Protein AF-A0A0C2FW07-F1 (afdb_monomer)

Secondary structure (DSSP, 8-state):
-----------------PPPPPHHHHTTS-GGG--HHHHHHHHTTS-HHHHHHHHHTTS--

Foldseek 3Di:
DDDPDDPPDDPDDDDDDDPADDVVVCVVDPPVPDDPVNVVSVVVVDDPVRVVVVVVVPDDD

Structure (mmCIF, N/CA/C/O backbone):
data_AF-A0A0C2FW07-F1
#
_entry.id   AF-A0A0C2FW07-F1
#
loop_
_atom_site.group_PDB
_atom_site.id
_atom_site.type_symbol
_atom_site.label_atom_id
_atom_site.label_alt_id
_atom_site.label_comp_id
_atom_site.label_asym_id
_atom_site.label_entity_id
_atom_site.label_seq_id
_atom_site.pdbx_PDB_ins_code
_atom_site.Cartn_x
_atom_site.Cartn_y
_atom_site.Cartn_z
_atom_site.occupancy
_atom_site.B_iso_or_equiv
_atom_site.auth_seq_id
_atom_site.auth_comp_id
_atom_site.auth_asym_id
_atom_site.auth_atom_id
_atom_site.pdbx_PDB_model_num
ATOM 1 N N . TYR A 1 1 ? 4.116 -18.454 25.028 1.00 56.22 1 TYR A N 1
ATOM 2 C CA . TYR A 1 1 ? 3.785 -18.355 23.596 1.00 56.22 1 TYR A CA 1
ATOM 3 C C . TYR A 1 1 ? 3.397 -16.930 23.229 1.00 56.22 1 TYR A C 1
ATOM 5 O O . TYR A 1 1 ? 2.324 -16.728 22.701 1.00 56.22 1 TYR A O 1
ATOM 13 N N . TYR A 1 2 ? 4.269 -15.959 23.502 1.00 62.25 2 TYR A N 1
ATOM 14 C CA . TYR A 1 2 ? 4.290 -14.653 22.841 1.00 62.25 2 TYR A CA 1
ATOM 15 C C . TYR A 1 2 ? 5.719 -14.142 22.998 1.00 62.25 2 TYR A C 1
ATOM 17 O O . TYR A 1 2 ? 6.182 -13.948 24.122 1.00 62.25 2 TYR A O 1
ATOM 25 N N . SER A 1 3 ? 6.421 -14.026 21.879 1.00 48.72 3 SER A N 1
ATOM 26 C CA . SER A 1 3 ? 7.723 -13.373 21.792 1.00 48.72 3 SER A CA 1
ATOM 27 C C . SER A 1 3 ? 7.554 -12.254 20.771 1.00 48.72 3 SER A C 1
ATOM 29 O O . SER A 1 3 ? 7.681 -12.491 19.573 1.00 48.72 3 SER A O 1
ATOM 31 N N . GLU A 1 4 ? 7.186 -11.059 21.222 1.00 67.12 4 GLU A N 1
ATOM 32 C CA . GLU A 1 4 ? 7.124 -9.872 20.368 1.00 67.12 4 GLU A CA 1
ATOM 33 C C . GLU A 1 4 ? 8.524 -9.288 20.200 1.00 67.12 4 GLU A C 1
ATOM 35 O O . GLU A 1 4 ? 8.825 -8.290 20.831 1.00 67.12 4 GLU A O 1
ATOM 40 N N . GLU A 1 5 ? 9.399 -9.874 19.379 1.00 66.69 5 GLU A N 1
ATOM 41 C CA . GLU A 1 5 ? 10.612 -9.155 18.955 1.00 66.69 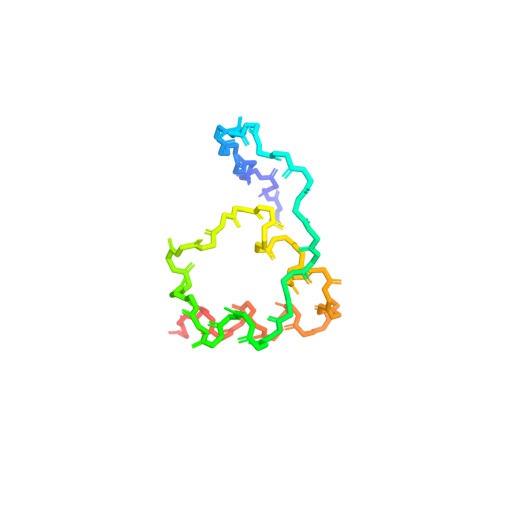5 GLU A CA 1
ATOM 42 C C . GLU A 1 5 ? 11.031 -9.530 17.536 1.00 66.69 5 GLU A C 1
ATOM 44 O O . GLU A 1 5 ? 11.813 -10.456 17.335 1.00 66.69 5 GLU A O 1
ATOM 49 N N . LYS A 1 6 ? 10.562 -8.749 16.556 1.00 62.94 6 LYS A N 1
ATOM 50 C CA . LYS A 1 6 ? 11.348 -8.376 15.371 1.00 62.94 6 LYS A CA 1
ATOM 51 C C . LYS A 1 6 ? 10.988 -6.954 14.951 1.00 62.94 6 LYS A C 1
ATOM 53 O O . LYS A 1 6 ? 10.216 -6.735 14.025 1.00 62.94 6 LYS A O 1
ATOM 58 N N . THR A 1 7 ? 11.582 -5.975 15.626 1.00 55.56 7 THR A N 1
ATOM 59 C CA . THR A 1 7 ? 11.662 -4.610 15.100 1.00 55.56 7 THR A CA 1
ATOM 60 C C . THR A 1 7 ? 12.525 -4.656 13.842 1.00 55.56 7 THR A C 1
ATOM 62 O O . THR A 1 7 ? 13.752 -4.740 13.927 1.00 55.56 7 THR A O 1
ATOM 65 N N . PHE A 1 8 ? 11.896 -4.650 12.666 1.00 51.47 8 PHE A N 1
ATOM 66 C CA . PHE A 1 8 ? 12.602 -4.517 11.396 1.00 51.47 8 PHE A CA 1
ATOM 67 C C . PHE A 1 8 ? 13.081 -3.067 11.268 1.00 51.47 8 PHE A C 1
ATOM 69 O O . PHE A 1 8 ? 12.401 -2.201 10.730 1.00 51.47 8 PHE A O 1
ATOM 76 N N . SER A 1 9 ? 14.239 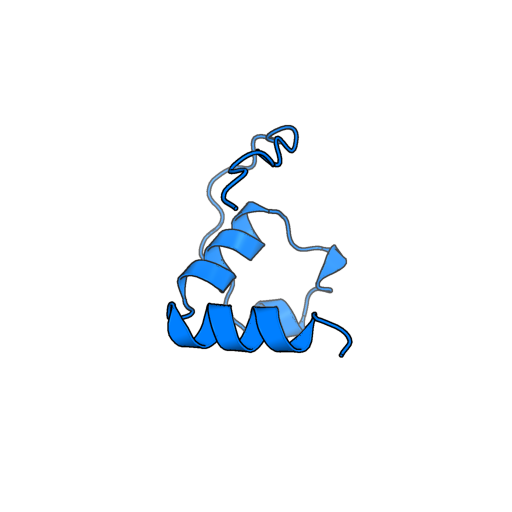-2.771 11.857 1.00 44.50 9 SER A N 1
ATOM 77 C CA . SER A 1 9 ? 14.882 -1.466 11.717 1.00 44.50 9 SER A CA 1
ATOM 78 C C . SER A 1 9 ? 15.651 -1.445 10.397 1.00 44.50 9 SER A C 1
ATOM 80 O O . SER A 1 9 ? 16.840 -1.766 10.348 1.00 44.50 9 SER A O 1
ATOM 82 N N . ALA A 1 10 ? 14.951 -1.125 9.307 1.00 51.69 10 ALA A N 1
ATOM 83 C CA . ALA A 1 10 ? 15.596 -0.739 8.059 1.00 51.69 10 ALA A CA 1
ATOM 84 C C . ALA A 1 10 ? 16.142 0.695 8.210 1.00 51.69 10 ALA A C 1
ATOM 86 O O . ALA A 1 10 ? 15.486 1.548 8.816 1.00 51.69 10 ALA A O 1
ATOM 87 N N . PRO A 1 11 ? 17.359 0.994 7.722 1.00 42.50 11 PRO A N 1
ATOM 88 C CA . PRO A 1 11 ? 17.917 2.333 7.825 1.00 42.50 11 PRO A CA 1
ATOM 89 C C . PRO A 1 11 ? 17.060 3.303 7.006 1.00 42.50 11 PRO A C 1
ATOM 91 O O . PRO A 1 11 ? 17.085 3.273 5.781 1.00 42.50 11 PRO A O 1
ATOM 94 N N . PHE A 1 12 ? 16.326 4.175 7.702 1.00 47.72 12 PHE A N 1
ATOM 95 C CA . PHE A 1 12 ? 15.502 5.230 7.116 1.00 47.72 12 PHE A CA 1
ATOM 96 C C . PHE A 1 12 ? 16.327 6.101 6.159 1.00 47.72 12 PHE A C 1
ATOM 98 O O . PHE A 1 12 ? 17.056 7.010 6.576 1.00 47.72 12 PHE A O 1
ATOM 105 N N . ALA A 1 13 ? 16.194 5.847 4.859 1.00 51.09 13 ALA A N 1
ATOM 106 C CA . ALA A 1 13 ? 16.608 6.789 3.839 1.00 51.09 13 ALA A CA 1
ATOM 107 C C . ALA A 1 13 ? 15.577 7.921 3.826 1.00 51.09 13 ALA A C 1
ATOM 109 O O . ALA A 1 13 ? 14.395 7.713 3.579 1.00 51.09 13 ALA A O 1
ATOM 110 N N . LYS A 1 14 ? 16.019 9.140 4.144 1.00 55.25 14 LYS A N 1
ATOM 111 C CA . LYS A 1 14 ? 15.172 10.335 4.102 1.00 55.25 14 LYS A CA 1
ATOM 112 C C . LYS A 1 14 ? 14.738 10.577 2.655 1.00 55.25 14 LYS A C 1
ATOM 114 O O . LYS A 1 14 ? 15.523 11.133 1.889 1.00 55.25 14 LYS A O 1
ATOM 119 N N . VAL A 1 15 ? 13.511 10.212 2.292 1.00 47.06 15 VAL A N 1
ATOM 120 C CA . VAL A 1 15 ? 12.945 10.553 0.982 1.00 47.06 15 VAL A CA 1
ATOM 121 C C . VAL A 1 15 ? 11.721 11.437 1.189 1.00 47.06 15 VAL A C 1
ATOM 123 O O . VAL A 1 15 ? 10.823 11.150 1.975 1.00 47.06 15 VAL A O 1
ATOM 126 N N . GLY A 1 16 ? 11.769 12.613 0.564 1.00 51.09 16 GLY A N 1
ATOM 127 C CA . GLY A 1 16 ? 10.759 13.652 0.703 1.00 51.09 16 GLY A CA 1
ATOM 128 C C . GLY A 1 16 ? 9.384 13.187 0.231 1.00 51.09 16 GLY A C 1
ATOM 129 O O . GLY A 1 16 ? 9.281 12.440 -0.732 1.00 51.09 16 GLY A O 1
ATOM 130 N N . ARG A 1 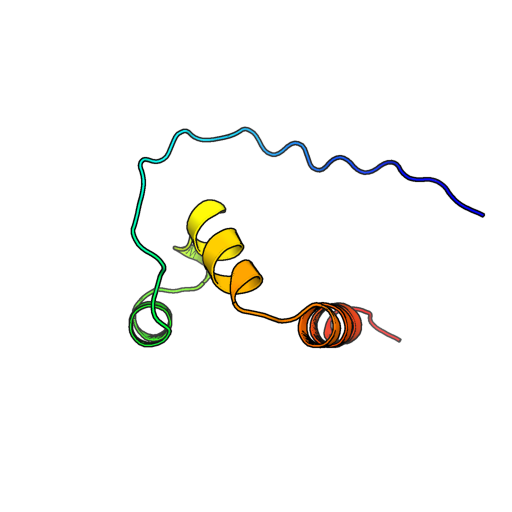17 ? 8.348 13.689 0.919 1.00 47.84 17 ARG A N 1
ATOM 131 C CA . ARG A 1 17 ? 6.910 13.537 0.628 1.00 47.84 17 ARG A CA 1
ATOM 132 C C . ARG A 1 17 ? 6.623 13.368 -0.867 1.00 47.84 17 ARG A C 1
ATOM 134 O O . ARG A 1 17 ? 6.491 14.359 -1.586 1.00 47.84 17 ARG A O 1
ATOM 141 N N . ASN A 1 18 ? 6.459 12.123 -1.294 1.00 52.12 18 ASN A N 1
ATOM 142 C CA . ASN A 1 18 ? 5.864 11.789 -2.575 1.00 52.12 18 ASN A CA 1
ATOM 143 C C . ASN A 1 18 ? 4.361 11.533 -2.353 1.00 52.12 18 ASN A C 1
ATOM 145 O O . ASN A 1 18 ? 3.984 10.955 -1.334 1.00 52.12 18 ASN A O 1
ATOM 149 N N . PRO A 1 19 ? 3.473 12.023 -3.233 1.00 56.06 19 PRO A N 1
ATOM 150 C CA . PRO A 1 19 ? 2.037 11.777 -3.114 1.00 56.06 19 PRO A CA 1
ATOM 151 C C . PRO A 1 19 ? 1.717 10.281 -3.299 1.00 56.06 19 PRO A C 1
ATOM 153 O O . PRO A 1 19 ? 2.455 9.609 -4.022 1.00 56.06 19 PRO A O 1
ATOM 156 N N . PRO A 1 20 ? 0.606 9.775 -2.720 1.00 57.16 20 PRO A N 1
ATOM 157 C CA . PRO A 1 20 ? 0.254 8.356 -2.757 1.00 57.16 20 PRO A CA 1
ATOM 158 C C . PRO A 1 20 ? 0.256 7.819 -4.191 1.00 57.16 20 PRO A C 1
ATOM 160 O O . PRO A 1 20 ? -0.339 8.406 -5.106 1.00 57.16 20 PRO A O 1
ATOM 163 N N . ILE A 1 21 ? 0.969 6.713 -4.399 1.00 61.34 21 ILE A N 1
ATOM 164 C CA . ILE A 1 21 ? 1.104 6.091 -5.711 1.00 61.34 21 ILE A CA 1
ATOM 165 C C . ILE A 1 21 ? -0.226 5.449 -6.106 1.00 61.34 21 ILE A C 1
ATOM 167 O O . ILE A 1 21 ? -0.722 4.527 -5.471 1.00 61.34 21 ILE A O 1
ATOM 171 N N . SER A 1 22 ? -0.819 5.939 -7.193 1.00 61.06 22 SER A N 1
ATOM 172 C CA . SER A 1 22 ? -2.013 5.336 -7.791 1.00 61.06 22 SER A CA 1
ATOM 173 C C . SER A 1 22 ? -1.660 4.023 -8.500 1.00 61.0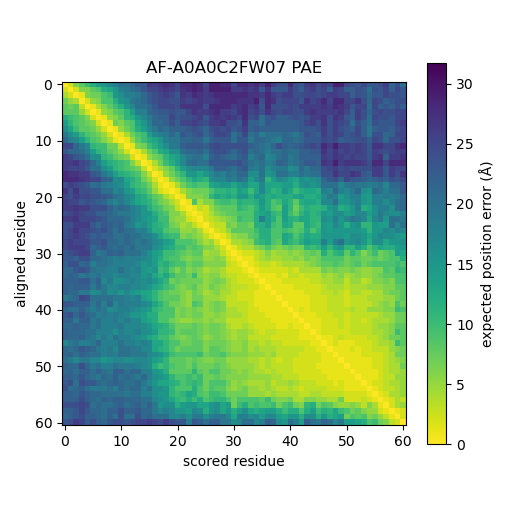6 22 SER A C 1
ATO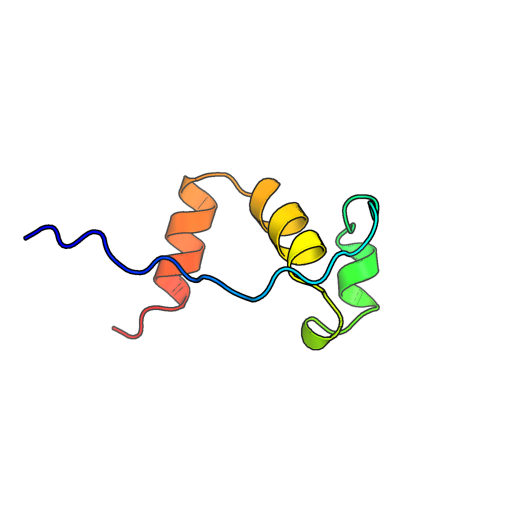M 175 O O . SER A 1 22 ? -0.604 3.941 -9.127 1.00 61.06 22 SER A O 1
ATOM 177 N N . GLN A 1 23 ? -2.574 3.045 -8.524 1.00 61.28 23 GLN A N 1
ATOM 178 C CA . GLN A 1 23 ? -2.414 1.772 -9.259 1.00 61.28 23 GLN A CA 1
ATOM 179 C C . GLN A 1 23 ? -1.930 1.945 -10.713 1.00 61.28 23 GLN A C 1
ATOM 181 O O . GLN A 1 23 ? -1.121 1.165 -11.206 1.00 61.28 23 GLN A O 1
ATOM 186 N N . ALA A 1 24 ? -2.347 3.015 -11.396 1.00 57.03 24 ALA A N 1
ATOM 187 C CA . ALA A 1 24 ? -1.887 3.324 -12.752 1.00 57.03 24 ALA A CA 1
ATOM 188 C C . ALA A 1 24 ? -0.366 3.571 -12.849 1.00 57.03 24 ALA A C 1
ATOM 190 O O . ALA A 1 24 ? 0.248 3.256 -13.864 1.00 57.03 24 ALA A O 1
ATOM 191 N N . LYS A 1 25 ? 0.251 4.119 -11.794 1.00 60.62 25 LYS A N 1
ATOM 192 C CA . LYS A 1 25 ? 1.702 4.327 -11.708 1.00 60.62 25 LYS A CA 1
ATOM 193 C C . LYS A 1 25 ? 2.446 3.051 -11.302 1.00 60.62 25 LYS A C 1
ATOM 195 O O . LYS A 1 25 ? 3.590 2.898 -11.719 1.00 60.62 25 LYS A O 1
ATOM 200 N N . LEU A 1 26 ? 1.796 2.132 -10.576 1.00 63.31 26 LEU A N 1
ATOM 201 C CA . LEU A 1 26 ? 2.325 0.786 -10.302 1.00 63.31 26 LEU A CA 1
ATOM 202 C C . LEU A 1 26 ? 2.434 -0.050 -11.576 1.00 63.31 26 LEU A C 1
ATOM 204 O O . LEU A 1 26 ? 3.388 -0.786 -11.744 1.00 63.31 26 LEU A O 1
ATOM 208 N N . ASN A 1 27 ? 1.503 0.103 -12.519 1.00 61.81 27 ASN A N 1
ATOM 209 C CA . ASN A 1 27 ? 1.587 -0.612 -13.798 1.00 61.81 27 ASN A CA 1
ATOM 210 C C . ASN A 1 27 ? 2.729 -0.109 -14.704 1.00 61.81 27 ASN A C 1
ATOM 212 O O . ASN A 1 27 ? 3.119 -0.804 -15.639 1.00 61.81 27 ASN A O 1
ATOM 216 N N . ALA A 1 28 ? 3.254 1.096 -14.453 1.00 64.31 28 ALA A N 1
ATOM 217 C CA . ALA A 1 28 ? 4.313 1.716 -15.253 1.00 64.31 28 ALA A CA 1
ATOM 218 C C . ALA A 1 28 ? 5.716 1.596 -14.628 1.00 64.31 28 ALA A C 1
ATOM 220 O O . ALA A 1 28 ? 6.711 1.765 -15.332 1.00 64.31 28 ALA A O 1
ATOM 221 N N . LYS A 1 29 ? 5.803 1.329 -13.320 1.00 66.25 29 LYS A N 1
ATOM 222 C CA . LYS A 1 29 ? 7.050 1.156 -12.564 1.00 66.25 29 LYS A CA 1
ATOM 223 C C . LYS A 1 29 ? 7.123 -0.269 -12.031 1.00 66.25 29 LYS A C 1
ATOM 225 O O . LYS A 1 29 ? 6.125 -0.791 -11.556 1.00 66.25 29 LYS A O 1
ATOM 230 N N . GLY A 1 30 ? 8.289 -0.908 -12.083 1.00 69.56 30 GLY A N 1
ATOM 231 C CA . GLY A 1 30 ? 8.426 -2.221 -11.459 1.00 69.56 30 GLY A CA 1
ATOM 232 C C . GLY A 1 30 ? 8.259 -2.106 -9.944 1.00 69.56 30 GLY A C 1
ATOM 233 O O . GLY A 1 30 ? 8.648 -1.095 -9.366 1.00 69.56 30 GLY A O 1
ATOM 234 N N . LEU A 1 31 ? 7.747 -3.152 -9.286 1.00 75.12 31 LEU A N 1
ATOM 235 C CA . LEU A 1 31 ? 7.634 -3.195 -7.817 1.00 75.12 31 LEU A CA 1
ATOM 236 C C . LEU A 1 31 ? 8.983 -2.904 -7.126 1.00 75.12 31 LEU A C 1
ATOM 238 O O . LEU A 1 31 ? 9.033 -2.287 -6.074 1.00 75.12 31 LEU A O 1
ATOM 242 N N . LYS A 1 32 ? 10.085 -3.296 -7.779 1.00 81.00 32 LYS A N 1
ATOM 243 C CA . LYS A 1 32 ? 11.476 -3.042 -7.368 1.00 81.00 32 LYS A CA 1
ATOM 244 C C . LYS A 1 32 ? 11.891 -1.562 -7.350 1.00 81.00 32 LYS A C 1
ATOM 246 O O . LYS A 1 32 ? 12.943 -1.247 -6.809 1.00 81.00 32 LYS A O 1
ATOM 251 N N . ASP A 1 33 ? 11.137 -0.697 -8.027 1.00 83.12 33 ASP A N 1
ATOM 252 C CA . ASP A 1 33 ? 11.411 0.738 -8.144 1.00 83.12 33 ASP A CA 1
ATOM 253 C C . ASP A 1 33 ? 10.577 1.553 -7.133 1.00 83.12 33 ASP A C 1
ATOM 255 O O . ASP A 1 33 ? 10.612 2.787 -7.172 1.00 83.12 33 ASP A O 1
ATOM 259 N N . LEU A 1 34 ? 9.793 0.874 -6.284 1.00 85.12 34 LEU A N 1
ATOM 260 C CA . LEU A 1 34 ? 9.045 1.458 -5.172 1.00 85.12 34 LEU A CA 1
ATOM 261 C C . LEU A 1 34 ? 9.938 1.506 -3.933 1.00 85.12 34 LEU A C 1
ATOM 263 O O . LEU A 1 34 ? 10.663 0.550 -3.655 1.00 85.12 34 LEU A O 1
ATOM 267 N N . ASP A 1 35 ? 9.885 2.621 -3.211 1.00 85.69 35 ASP A N 1
ATOM 268 C CA . ASP A 1 35 ? 10.537 2.751 -1.911 1.00 85.69 35 ASP A CA 1
ATOM 269 C C . ASP A 1 35 ? 9.590 2.366 -0.760 1.00 85.69 35 ASP A C 1
ATOM 271 O O . ASP A 1 35 ? 8.394 2.138 -0.960 1.00 85.69 35 ASP A O 1
ATOM 275 N N . ASP A 1 36 ? 10.128 2.277 0.458 1.00 83.69 36 ASP A N 1
ATOM 276 C CA . ASP A 1 36 ? 9.359 1.876 1.644 1.00 83.69 36 ASP A CA 1
ATOM 277 C C . ASP A 1 36 ? 8.160 2.809 1.901 1.00 83.69 36 ASP A C 1
ATOM 279 O O . ASP A 1 36 ? 7.100 2.357 2.322 1.00 83.69 36 ASP A O 1
ATOM 283 N N . HIS A 1 37 ? 8.281 4.103 1.584 1.00 85.00 37 HIS A N 1
ATOM 284 C CA . HIS A 1 37 ? 7.190 5.065 1.761 1.00 85.00 37 HIS A CA 1
ATOM 285 C C . HIS A 1 37 ? 6.057 4.858 0.757 1.00 85.00 37 HIS A C 1
ATOM 287 O O . HIS A 1 37 ? 4.881 5.011 1.100 1.00 85.00 37 HIS A O 1
ATOM 293 N N . ASP A 1 38 ? 6.404 4.522 -0.482 1.00 84.44 38 ASP A N 1
ATOM 294 C CA . ASP A 1 38 ? 5.438 4.157 -1.505 1.00 84.44 38 ASP A CA 1
ATOM 295 C C . ASP A 1 38 ? 4.697 2.872 -1.107 1.00 84.44 38 ASP A C 1
ATOM 297 O O . ASP A 1 38 ? 3.472 2.809 -1.228 1.00 84.44 38 ASP A O 1
ATOM 301 N N . ILE A 1 39 ? 5.415 1.875 -0.581 1.00 86.19 39 ILE A N 1
ATOM 302 C CA . ILE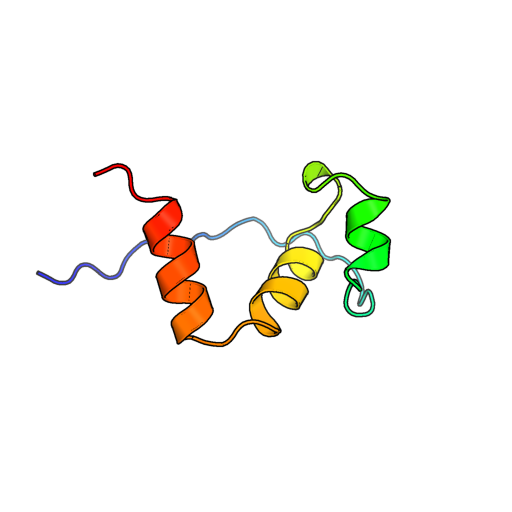 A 1 39 ? 4.842 0.612 -0.098 1.00 86.19 39 ILE A CA 1
ATOM 303 C C . ILE A 1 39 ? 3.909 0.858 1.094 1.00 86.19 39 ILE A C 1
ATOM 305 O O . ILE A 1 39 ? 2.766 0.404 1.060 1.00 86.19 39 ILE A O 1
ATOM 309 N N . ASP A 1 40 ? 4.331 1.640 2.090 1.00 85.06 40 ASP A N 1
ATOM 310 C CA . ASP A 1 40 ? 3.501 2.022 3.242 1.00 85.06 40 ASP A CA 1
ATOM 311 C C . ASP A 1 40 ? 2.196 2.693 2.795 1.00 85.06 40 ASP A C 1
ATOM 313 O O . ASP A 1 40 ? 1.112 2.398 3.303 1.00 85.06 40 ASP A O 1
ATOM 317 N N . GLY A 1 41 ? 2.279 3.582 1.801 1.00 85.56 41 GLY A N 1
ATOM 318 C CA . GLY A 1 41 ? 1.111 4.242 1.232 1.00 85.56 41 GLY A CA 1
ATOM 319 C C . GLY A 1 41 ? 0.151 3.266 0.550 1.00 85.56 41 GLY A C 1
ATOM 320 O O . GLY A 1 41 ? -1.063 3.439 0.649 1.00 85.56 41 GLY A O 1
ATOM 321 N N . LEU A 1 42 ? 0.661 2.227 -0.109 1.00 85.31 42 LEU A N 1
ATOM 322 C CA . LEU A 1 42 ? -0.169 1.191 -0.726 1.00 85.31 42 LEU A CA 1
ATOM 323 C C . LEU A 1 42 ? -0.836 0.304 0.324 1.00 85.31 42 LEU A C 1
ATOM 325 O O . LEU A 1 42 ? -2.049 0.111 0.252 1.00 85.31 42 LEU A O 1
ATOM 329 N N . LEU A 1 43 ? -0.068 -0.163 1.311 1.00 86.12 43 LEU A N 1
ATOM 330 C CA . LEU A 1 43 ? -0.568 -0.987 2.412 1.00 86.12 43 LEU A CA 1
ATOM 331 C C . LEU A 1 43 ? -1.600 -0.230 3.260 1.00 86.12 43 LEU A C 1
ATOM 333 O O . LEU A 1 43 ? -2.572 -0.826 3.705 1.00 86.12 43 LEU A O 1
ATOM 337 N N . SER A 1 44 ? -1.460 1.093 3.409 1.00 86.06 44 SER A N 1
ATOM 338 C CA . SER A 1 44 ? -2.422 1.933 4.141 1.00 86.06 44 SER A CA 1
ATOM 339 C C . SER A 1 44 ? -3.811 2.040 3.499 1.00 86.06 44 SER A C 1
ATOM 341 O O . SER A 1 44 ? -4.756 2.455 4.168 1.00 86.06 44 SER A O 1
ATOM 343 N N . ASN A 1 45 ? -3.946 1.690 2.213 1.00 87.06 45 ASN A N 1
ATOM 344 C 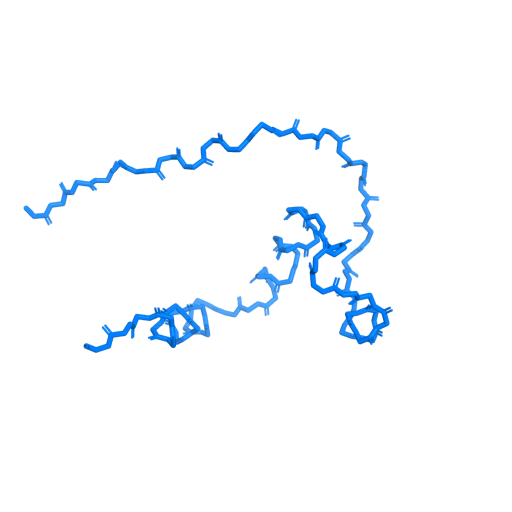CA . ASN A 1 45 ? -5.245 1.657 1.535 1.00 87.06 45 ASN A CA 1
ATOM 345 C C . ASN A 1 45 ? -5.978 0.323 1.716 1.00 87.06 45 ASN A C 1
ATOM 3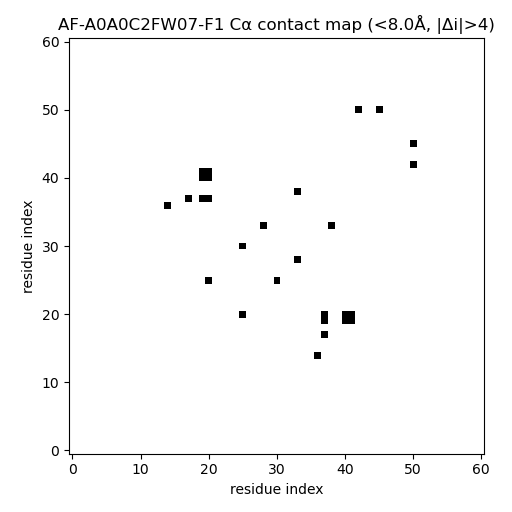47 O O . ASN A 1 45 ? -7.148 0.240 1.349 1.00 87.06 45 ASN A O 1
ATOM 351 N N . LEU A 1 46 ? -5.296 -0.700 2.232 1.00 85.56 46 LEU A N 1
ATOM 352 C CA . LEU A 1 46 ? -5.889 -1.992 2.540 1.00 85.56 46 LEU A CA 1
ATOM 353 C C . LEU A 1 46 ? -6.469 -1.961 3.952 1.00 85.56 46 LEU A C 1
ATOM 355 O O . LEU A 1 46 ? -5.922 -1.341 4.868 1.00 85.56 46 LEU A O 1
ATOM 359 N N . SER A 1 47 ? -7.606 -2.622 4.120 1.00 89.19 47 SER A N 1
ATOM 360 C CA . SER A 1 47 ? -8.164 -2.895 5.439 1.00 89.19 47 SER A CA 1
ATOM 361 C C . SER A 1 47 ? -7.353 -3.971 6.171 1.00 89.19 47 SER A C 1
ATOM 363 O O . SER A 1 47 ? -6.538 -4.675 5.580 1.00 89.19 47 SER A O 1
ATOM 365 N N . ILE A 1 48 ? -7.570 -4.089 7.483 1.00 87.88 48 ILE A N 1
ATOM 366 C CA . ILE A 1 48 ? -6.861 -5.066 8.325 1.00 87.88 48 ILE A CA 1
ATOM 367 C C . ILE A 1 48 ? -7.133 -6.498 7.844 1.00 87.88 48 ILE A C 1
ATOM 369 O O . ILE A 1 48 ? -6.189 -7.264 7.701 1.00 87.88 48 ILE A O 1
ATOM 373 N N . ASP A 1 49 ? -8.386 -6.820 7.517 1.00 89.31 49 ASP A N 1
ATOM 374 C CA . ASP A 1 49 ? -8.774 -8.148 7.025 1.00 89.31 49 ASP A CA 1
ATOM 375 C C . ASP A 1 49 ? -8.054 -8.484 5.702 1.00 89.31 49 ASP A C 1
ATOM 377 O O . ASP A 1 49 ? -7.507 -9.570 5.537 1.00 89.31 49 ASP A O 1
ATOM 381 N N . GLU A 1 50 ? -7.958 -7.514 4.785 1.00 87.56 50 GLU A N 1
ATOM 382 C CA . GLU A 1 50 ? -7.236 -7.682 3.513 1.00 87.56 50 GLU A CA 1
ATOM 383 C C . GLU A 1 50 ? -5.721 -7.855 3.710 1.00 87.56 50 GLU A C 1
ATOM 385 O O . GLU A 1 50 ? -5.071 -8.537 2.919 1.00 87.56 50 GLU A O 1
ATOM 390 N N . LEU A 1 51 ? -5.144 -7.242 4.749 1.00 89.25 51 LEU A N 1
ATOM 391 C CA . LEU A 1 51 ? -3.734 -7.425 5.104 1.00 89.25 51 LEU A CA 1
ATOM 392 C C . LEU A 1 51 ? -3.467 -8.814 5.697 1.00 89.25 51 LEU A C 1
ATOM 394 O O . LEU A 1 51 ? -2.410 -9.383 5.432 1.00 89.25 51 LEU A O 1
ATOM 398 N N . GLU A 1 52 ? -4.398 -9.359 6.481 1.00 88.62 52 GLU A N 1
ATOM 399 C CA . GLU A 1 52 ? -4.297 -10.718 7.025 1.00 88.62 52 GLU A CA 1
ATOM 400 C C . GLU A 1 52 ? -4.397 -11.770 5.917 1.00 88.62 52 GLU A C 1
ATOM 402 O O . GLU A 1 52 ? -3.545 -12.656 5.846 1.00 88.62 52 GLU A O 1
ATOM 407 N N . ASP A 1 53 ? -5.367 -11.631 5.010 1.00 89.44 53 ASP A N 1
ATOM 408 C CA . ASP A 1 53 ? -5.505 -12.498 3.835 1.00 89.44 53 ASP A CA 1
ATOM 409 C C . ASP A 1 53 ? -4.249 -12.447 2.955 1.00 89.44 53 ASP A C 1
ATOM 411 O O . ASP A 1 53 ? -3.710 -13.485 2.570 1.00 89.44 53 ASP A O 1
ATOM 415 N N . LEU A 1 54 ? -3.723 -11.242 2.703 1.00 87.38 54 LEU A N 1
ATOM 416 C CA . LEU A 1 54 ? -2.481 -11.072 1.955 1.00 87.38 54 LEU A CA 1
ATOM 417 C C . LEU A 1 54 ? -1.297 -11.747 2.655 1.00 87.38 54 LEU A C 1
ATOM 419 O O . LEU A 1 54 ? -0.473 -12.356 1.984 1.00 87.38 54 LEU A O 1
ATOM 423 N N . ASN A 1 55 ? -1.183 -11.638 3.980 1.00 85.00 55 ASN A N 1
ATOM 424 C CA . ASN A 1 55 ? -0.098 -12.281 4.719 1.00 85.00 55 ASN A CA 1
ATOM 425 C C . ASN A 1 55 ? -0.212 -13.814 4.679 1.00 85.00 55 ASN A C 1
ATOM 427 O O . ASN A 1 55 ? 0.810 -14.489 4.567 1.00 85.00 55 ASN A O 1
ATOM 431 N N . ASN A 1 56 ? -1.435 -14.351 4.704 1.00 85.06 56 ASN A N 1
ATOM 432 C CA . ASN A 1 56 ? -1.690 -15.788 4.595 1.00 85.06 56 ASN A CA 1
ATOM 433 C C . ASN A 1 56 ? -1.299 -16.357 3.218 1.00 85.06 56 ASN A C 1
ATOM 435 O O . ASN A 1 56 ? -0.816 -17.481 3.155 1.00 85.06 56 ASN A O 1
ATOM 439 N N . ASP A 1 57 ? -1.416 -15.585 2.130 1.00 85.12 57 ASP A N 1
ATOM 440 C CA . ASP A 1 57 ? -0.964 -16.005 0.787 1.00 85.12 57 ASP A CA 1
ATOM 441 C C . ASP A 1 57 ? 0.563 -16.228 0.694 1.00 85.12 57 ASP A C 1
ATOM 443 O O . ASP A 1 57 ? 1.046 -16.904 -0.222 1.00 85.12 57 ASP A O 1
ATOM 447 N N . PHE A 1 58 ? 1.344 -15.650 1.616 1.00 74.69 58 PHE A N 1
ATOM 448 C CA . PHE A 1 58 ? 2.802 -15.804 1.677 1.00 74.69 58 PHE A CA 1
ATOM 449 C C . PHE A 1 58 ? 3.272 -16.897 2.640 1.00 74.69 58 PHE A C 1
ATOM 451 O O . PHE A 1 58 ? 4.470 -17.202 2.629 1.00 74.69 58 PHE A O 1
ATOM 458 N N . ASP A 1 59 ? 2.378 -17.490 3.435 1.00 76.94 59 ASP A N 1
ATOM 459 C CA . ASP A 1 59 ? 2.713 -18.632 4.279 1.00 76.94 59 ASP A CA 1
ATOM 460 C C . ASP A 1 59 ? 2.599 -19.925 3.450 1.00 76.94 59 ASP A C 1
ATOM 462 O O . ASP A 1 59 ? 1.511 -20.297 3.011 1.00 76.94 59 ASP A O 1
ATOM 466 N N . PRO A 1 60 ? 3.718 -20.623 3.176 1.00 62.19 60 PRO A N 1
ATOM 467 C CA . PRO A 1 60 ? 3.651 -21.939 2.569 1.00 62.19 60 PRO A CA 1
ATOM 468 C C . PRO A 1 60 ? 3.135 -22.924 3.622 1.00 62.19 60 PRO A C 1
ATOM 470 O O . PRO A 1 60 ? 3.808 -23.132 4.634 1.00 62.19 60 PRO A O 1
ATOM 473 N N . ASP A 1 61 ? 1.960 -23.504 3.371 1.00 64.44 61 ASP A N 1
ATOM 474 C CA . ASP A 1 61 ? 1.392 -24.625 4.141 1.00 64.44 61 ASP A CA 1
ATOM 475 C C . ASP A 1 61 ? 2.434 -25.691 4.552 1.00 64.44 61 ASP A C 1
ATOM 477 O O . ASP A 1 61 ? 3.289 -26.076 3.710 1.00 64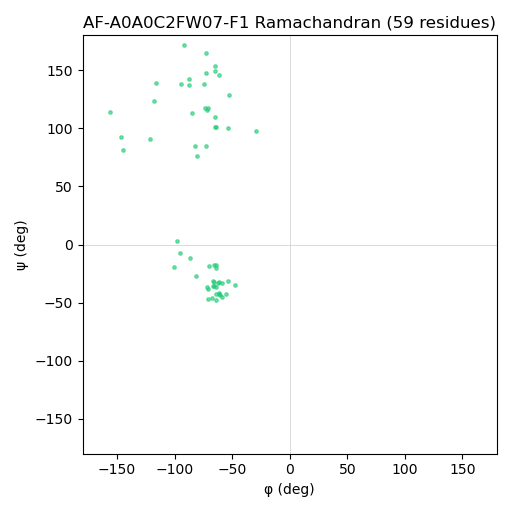.44 61 ASP A O 1
#

Nearest PDB structures (foldseek):
  4eah-assembly2_B  TM=2.470E-01  e=2.418E+00  Mus musculus

Mean predicted aligned error: 13.46 Å

Solvent-accessible surface area (backbone atoms only — not comparable to full-atom values): 4280 Å² total; per-residue (Å²): 145,82,81,94,76,81,83,81,79,69,84,81,74,92,70,78,93,70,77,78,73,50,71,75,55,54,78,76,41,60,79,87,76,54,52,72,69,51,48,52,49,53,57,68,73,50,52,72,70,58,49,51,55,56,53,54,76,71,57,83,130

pLDDT: mean 70.39, std 15.08, range [42.5, 89.44]

Radius of gyration: 14.41 Å; Cα contacts (8 Å, |Δi|>4): 14; chains: 1; bounding box: 27×38×39 Å

Organism: NCBI:txid51022

Sequence (61 aa):
YYSEEKTFSAPFAKVGRNPPISQAKLNAKGLKDLDDHDIDGLLSNLSIDELEDLNNDFDPD